Protein AF-A0A5N7DK10-F1 (afdb_monomer_lite)

Radius of gyration: 20.35 Å; chains: 1; bounding box: 41×40×75 Å

Organism: NCBI:txid1506151

Secondary structure (DSSP, 8-state):
-----------------PPPHHHHEEEEEEETTEEEEEEESSTTSPEEEEEEEGGGTEEEETTEEEES---TTS----PPP----GGGTEEEETTEEEEPP------

Sequence (107 aa):
MRYQALSLALLGLGKSYAAHFSDTCNSFDLQGSLLMAKCSKSPNGYYYDTVVDLNKCVGNKDGVLIRGCMCYGTKGVLAPSSVLNLDDFISNQGGTLTCDQEVQVAP

Foldseek 3Di:
DDDDPPDDDPPPPPPPPQDQQVQFWAPWDDDPQKTWIFGALDPPGGTDIEIDRNLQFWEADQQDTDGHHPPPPDPHDPHDDDDDDCSVFWGQHSNYIDGDDDPPPDD

InterPro domains:
  IPR011058 Cyanovirin-N [PF08881] (21-65)
  IPR036673 Cyanovirin-N superfamily [G3DSA:2.30.60.10] (19-105)
  IPR036673 Cyanovirin-N superfamily [SSF51322] (19-99)

pLDDT: mean 77.54, std 18.31, range [36.25, 98.38]

Structure (mmCIF, N/CA/C/O backbone):
data_AF-A0A5N7DK10-F1
#
_entry.id   AF-A0A5N7DK10-F1
#
loop_
_atom_site.group_PDB
_atom_site.id
_atom_site.type_symbol
_atom_site.label_atom_id
_atom_site.label_alt_id
_atom_site.label_comp_id
_atom_site.label_asym_id
_atom_site.label_entity_id
_atom_site.label_seq_id
_atom_site.pdbx_PDB_ins_code
_atom_site.Cartn_x
_atom_site.Cartn_y
_atom_site.Cartn_z
_atom_site.occupancy
_atom_site.B_iso_or_equiv
_atom_site.auth_seq_id
_atom_site.auth_comp_id
_atom_site.auth_asym_id
_atom_site.auth_atom_id
_atom_site.pdbx_PDB_model_num
ATOM 1 N N . MET A 1 1 ? -9.937 -26.782 -58.148 1.00 39.03 1 MET A N 1
ATOM 2 C CA . MET A 1 1 ? -9.047 -27.041 -56.996 1.00 39.03 1 MET A CA 1
ATOM 3 C C . MET A 1 1 ? -9.598 -26.288 -55.796 1.00 39.03 1 MET A C 1
ATOM 5 O O . MET A 1 1 ? -9.836 -25.095 -55.913 1.00 39.03 1 MET A O 1
ATOM 9 N N . ARG A 1 2 ? -9.931 -27.002 -54.714 1.00 56.88 2 ARG A N 1
ATOM 10 C CA . ARG A 1 2 ? -10.558 -26.473 -53.493 1.00 56.88 2 ARG A CA 1
ATOM 11 C C . ARG A 1 2 ? -9.495 -26.379 -52.397 1.00 56.88 2 ARG A C 1
ATOM 13 O O . ARG A 1 2 ? -8.965 -27.414 -52.022 1.00 56.88 2 ARG A O 1
ATOM 20 N N . TYR A 1 3 ? -9.268 -25.188 -51.853 1.00 49.59 3 TYR A N 1
ATOM 21 C CA . TYR A 1 3 ? -8.697 -25.008 -50.517 1.00 49.59 3 TYR A CA 1
ATOM 22 C C . TYR A 1 3 ? -9.501 -23.910 -49.824 1.00 49.59 3 TYR A C 1
ATOM 24 O O . TYR A 1 3 ? -9.336 -22.727 -50.103 1.00 49.59 3 TYR A O 1
ATOM 32 N N . GLN A 1 4 ? -10.453 -24.324 -48.990 1.00 51.97 4 GLN A N 1
ATOM 33 C CA . GLN A 1 4 ? -11.143 -23.421 -48.078 1.00 51.97 4 GLN A CA 1
ATOM 34 C C . GLN A 1 4 ? -10.188 -23.139 -46.918 1.00 51.97 4 GLN A C 1
ATOM 36 O O . GLN A 1 4 ? -9.851 -24.049 -46.164 1.00 51.97 4 GLN A O 1
ATOM 41 N N . ALA A 1 5 ? -9.729 -21.896 -46.792 1.00 54.00 5 ALA A N 1
ATO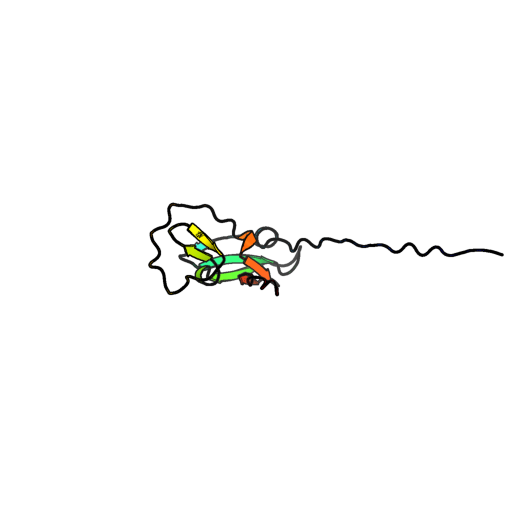M 42 C CA . ALA A 1 5 ? -9.016 -21.454 -45.605 1.00 54.00 5 ALA A CA 1
ATOM 43 C C . ALA A 1 5 ? -10.041 -21.263 -44.478 1.00 54.00 5 ALA A C 1
ATOM 45 O O . ALA A 1 5 ? -10.779 -20.280 -44.456 1.00 54.00 5 ALA A O 1
ATOM 46 N N . LEU A 1 6 ? -10.122 -22.236 -43.568 1.00 56.75 6 LEU A N 1
ATOM 47 C CA . LEU A 1 6 ? -10.778 -22.057 -42.276 1.00 56.75 6 LEU A CA 1
ATOM 48 C C . LEU A 1 6 ? -9.913 -21.107 -41.440 1.00 56.75 6 LEU A C 1
ATOM 50 O O . LEU A 1 6 ? -8.901 -21.508 -40.866 1.00 56.75 6 LEU A O 1
ATOM 54 N N . SER A 1 7 ? -10.301 -19.839 -41.380 1.00 59.97 7 SER A N 1
ATOM 55 C CA . SER A 1 7 ? -9.745 -18.898 -40.413 1.00 59.97 7 SER A CA 1
ATOM 56 C C . SER A 1 7 ? -10.357 -19.198 -39.043 1.00 59.97 7 SER A C 1
ATOM 58 O O . SER A 1 7 ? -11.505 -18.851 -38.773 1.00 59.97 7 SER A O 1
ATOM 60 N N . LEU A 1 8 ? -9.597 -19.888 -38.191 1.00 56.38 8 LEU A N 1
ATOM 61 C CA . LEU A 1 8 ? -9.899 -20.057 -36.770 1.00 56.38 8 LEU A CA 1
ATOM 62 C C . LEU A 1 8 ? -9.961 -18.676 -36.108 1.00 56.38 8 LEU A C 1
ATOM 64 O O . LEU A 1 8 ? -8.945 -17.993 -35.980 1.00 56.38 8 LEU A O 1
ATOM 68 N N . ALA A 1 9 ? -11.154 -18.267 -35.681 1.00 59.16 9 ALA A N 1
ATOM 69 C CA . ALA A 1 9 ? -11.315 -17.142 -34.775 1.00 59.16 9 ALA A CA 1
ATOM 70 C C . ALA A 1 9 ? -10.704 -17.529 -33.419 1.00 59.16 9 ALA A C 1
ATOM 72 O O . ALA A 1 9 ? -11.282 -18.309 -32.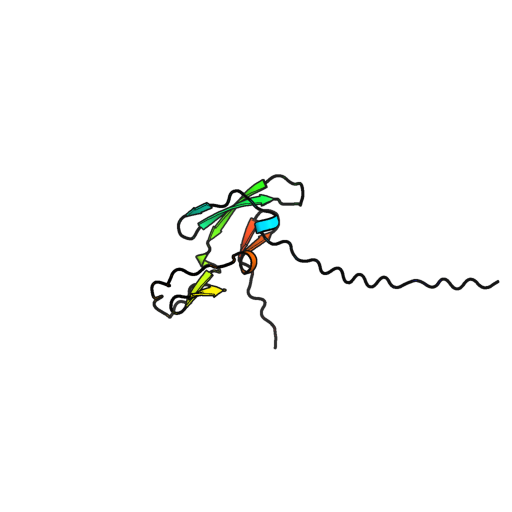662 1.00 59.16 9 ALA A O 1
ATOM 73 N N . LEU A 1 10 ? -9.513 -17.009 -33.121 1.00 54.66 10 LEU A N 1
ATOM 74 C CA . LEU A 1 10 ? -8.935 -17.082 -31.785 1.00 54.66 10 LEU A CA 1
ATOM 75 C C . LEU A 1 10 ? -9.717 -16.125 -30.881 1.00 54.66 10 LEU A C 1
ATOM 77 O O . LEU A 1 10 ? -9.442 -14.929 -30.826 1.00 54.66 10 LEU A O 1
ATOM 81 N N . LEU A 1 11 ? -10.709 -16.667 -30.173 1.00 57.84 11 LEU A N 1
ATOM 82 C CA . LEU A 1 11 ? -11.309 -16.031 -29.005 1.00 57.84 11 LEU A CA 1
ATOM 83 C C . LEU A 1 11 ? -10.247 -15.973 -27.902 1.00 57.84 11 LEU A C 1
ATOM 85 O O . LEU A 1 11 ? -10.160 -16.847 -27.042 1.00 57.84 11 LEU A O 1
ATOM 89 N N . GLY A 1 12 ? -9.403 -14.946 -27.955 1.00 53.75 1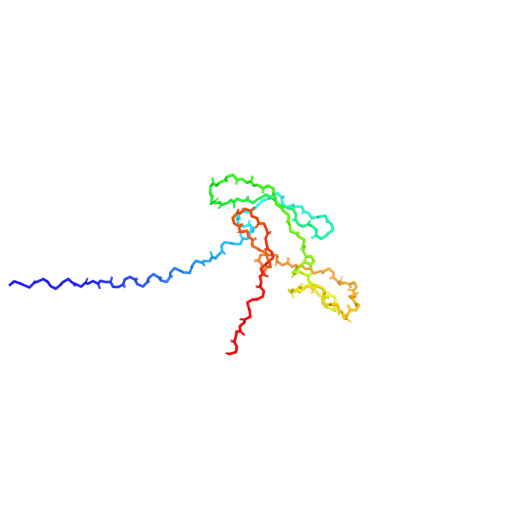2 GLY A N 1
ATOM 90 C CA . GLY A 1 12 ? -8.525 -14.583 -26.857 1.00 53.75 12 GLY A CA 1
ATOM 91 C C . GLY A 1 12 ? -9.353 -14.036 -25.700 1.00 53.75 12 GLY A C 1
ATOM 92 O O . GLY A 1 12 ? -9.443 -12.828 -25.524 1.00 53.75 12 GLY A O 1
ATOM 93 N N . LEU A 1 13 ? -9.940 -14.915 -24.886 1.00 57.06 13 LEU A N 1
ATOM 94 C CA . LEU A 1 13 ? -10.383 -14.571 -23.533 1.00 57.06 13 LEU A CA 1
ATOM 95 C C . LEU A 1 13 ? -9.149 -14.488 -22.625 1.00 57.06 13 LEU A C 1
ATOM 97 O O . LEU A 1 13 ? -8.984 -15.262 -21.684 1.00 57.06 13 LEU A O 1
ATOM 101 N N . GLY A 1 14 ? -8.245 -13.561 -22.934 1.00 46.44 14 GLY A N 1
ATOM 102 C CA . GLY A 1 14 ? -7.219 -13.158 -21.989 1.00 46.44 14 GLY A CA 1
ATOM 103 C C . GLY A 1 14 ? -7.905 -12.372 -20.884 1.00 46.44 14 GLY A C 1
ATOM 104 O O . GLY A 1 14 ? -8.147 -11.180 -21.043 1.00 46.44 14 GLY A O 1
ATOM 105 N N . LYS A 1 15 ? -8.238 -13.023 -19.764 1.00 43.47 15 LYS A N 1
ATOM 106 C CA . LYS A 1 15 ? -8.452 -12.295 -18.512 1.00 43.47 15 LYS A CA 1
ATOM 107 C C . LYS A 1 15 ? -7.107 -11.668 -18.160 1.00 43.47 15 LYS A C 1
ATOM 109 O O . LYS A 1 15 ? -6.256 -12.333 -17.577 1.00 43.47 15 LYS A O 1
ATOM 114 N N . SER A 1 16 ? -6.877 -10.421 -18.566 1.00 49.12 16 SER A N 1
ATOM 115 C CA . SER A 1 16 ? -5.821 -9.624 -17.958 1.00 49.12 16 SER A CA 1
ATOM 116 C C . SER A 1 16 ? -6.267 -9.388 -16.522 1.00 49.12 16 SER A C 1
ATOM 118 O O . SER A 1 16 ? -7.070 -8.496 -16.251 1.00 49.12 16 SER A O 1
ATOM 120 N N . TYR A 1 17 ? -5.825 -10.243 -15.606 1.00 49.28 17 TYR A N 1
ATOM 121 C CA . TYR A 1 17 ? -5.829 -9.867 -14.206 1.00 49.28 17 TYR A CA 1
ATOM 122 C C . TYR A 1 17 ? -4.909 -8.653 -14.140 1.00 49.28 17 TYR A C 1
ATOM 124 O O . TYR A 1 17 ? -3.721 -8.762 -14.451 1.00 49.28 17 TYR A O 1
ATOM 132 N N . ALA A 1 18 ? -5.478 -7.473 -13.888 1.00 59.91 18 ALA A N 1
ATOM 133 C CA . ALA A 1 18 ? -4.663 -6.338 -13.497 1.00 59.91 18 ALA A CA 1
ATOM 134 C C . ALA A 1 18 ? -3.833 -6.831 -12.308 1.00 59.91 18 ALA A C 1
ATOM 136 O O . ALA A 1 18 ? -4.407 -7.330 -11.341 1.00 59.91 18 ALA A O 1
ATOM 137 N N . ALA A 1 19 ? -2.508 -6.825 -12.447 1.00 69.25 19 ALA A N 1
ATOM 138 C CA . ALA A 1 19 ? -1.632 -7.262 -11.371 1.00 69.25 19 ALA A CA 1
ATOM 139 C C . ALA A 1 19 ? -1.932 -6.413 -10.134 1.00 69.25 19 ALA A C 1
ATOM 141 O O . ALA A 1 19 ? -2.134 -5.197 -10.258 1.00 69.25 19 ALA A O 1
ATOM 142 N N . HIS A 1 20 ? -1.977 -7.044 -8.964 1.00 90.62 20 HIS A N 1
ATOM 143 C CA . HIS A 1 20 ? -2.159 -6.301 -7.729 1.00 90.62 20 HIS A CA 1
ATOM 144 C C . HIS A 1 20 ? -0.935 -5.408 -7.495 1.00 90.62 20 HIS A C 1
ATOM 146 O O . HIS A 1 20 ? 0.161 -5.659 -8.015 1.00 90.62 20 HIS A O 1
ATOM 152 N N . PHE A 1 21 ? -1.092 -4.318 -6.737 1.00 93.38 21 PHE A N 1
ATOM 153 C CA . PHE A 1 21 ? 0.061 -3.456 -6.469 1.00 93.38 21 PHE A CA 1
ATOM 154 C C . PHE A 1 21 ? 1.144 -4.227 -5.698 1.00 93.38 21 PHE A C 1
ATOM 156 O O . PHE A 1 21 ? 2.327 -4.012 -5.958 1.00 93.38 21 PHE A O 1
ATOM 163 N N . SER A 1 22 ? 0.758 -5.171 -4.830 1.00 94.94 22 SER A N 1
ATOM 164 C CA . SER A 1 22 ? 1.680 -6.046 -4.099 1.00 94.94 22 SER A CA 1
ATOM 165 C C . SER A 1 22 ? 2.570 -6.906 -5.007 1.00 94.94 22 SER A C 1
ATOM 167 O O . SER A 1 22 ? 3.708 -7.189 -4.637 1.00 94.94 22 SER A O 1
ATOM 169 N N . ASP A 1 23 ? 2.122 -7.236 -6.225 1.00 93.06 23 ASP A N 1
ATOM 170 C CA . ASP A 1 23 ? 2.904 -8.002 -7.208 1.00 93.06 23 ASP A CA 1
ATOM 171 C C . ASP A 1 23 ? 4.015 -7.166 -7.866 1.00 93.06 23 ASP A C 1
ATOM 173 O O . ASP A 1 23 ? 4.986 -7.701 -8.405 1.00 93.06 23 ASP A O 1
ATOM 177 N N . THR A 1 24 ? 3.857 -5.839 -7.886 1.00 93.69 24 THR A N 1
ATOM 178 C CA . THR A 1 24 ? 4.702 -4.917 -8.671 1.00 93.69 24 THR A CA 1
ATOM 179 C C . THR A 1 24 ? 5.354 -3.819 -7.831 1.00 93.69 24 THR A C 1
ATOM 181 O O . THR A 1 24 ? 6.056 -2.952 -8.368 1.00 93.69 24 THR A O 1
ATOM 184 N N . CYS A 1 25 ? 5.161 -3.871 -6.515 1.00 95.38 25 CYS A N 1
ATOM 185 C CA . CYS A 1 25 ? 5.743 -2.975 -5.530 1.00 95.38 25 CYS A CA 1
ATOM 186 C C . CYS A 1 25 ? 6.430 -3.767 -4.409 1.00 95.38 25 CYS A C 1
ATOM 188 O O . CYS A 1 25 ? 6.138 -4.934 -4.170 1.00 95.38 25 CYS A O 1
ATOM 190 N N . ASN A 1 26 ? 7.363 -3.131 -3.708 1.00 95.56 26 ASN A N 1
ATOM 191 C CA . ASN A 1 26 ? 8.057 -3.685 -2.549 1.00 95.56 26 ASN A CA 1
ATOM 192 C C . ASN A 1 26 ? 8.438 -2.574 -1.555 1.00 95.56 26 ASN A C 1
ATOM 194 O O . ASN A 1 26 ? 8.077 -1.412 -1.743 1.00 95.56 26 ASN A O 1
ATOM 198 N N . SER A 1 27 ? 9.161 -2.934 -0.486 1.00 96.56 27 SER A N 1
ATOM 199 C CA . SER A 1 27 ? 9.627 -1.993 0.548 1.00 96.56 27 SER A CA 1
ATOM 200 C C . SER A 1 27 ? 8.492 -1.158 1.156 1.00 96.56 27 SER A C 1
ATOM 202 O O . SER A 1 27 ? 8.590 0.064 1.239 1.00 96.56 27 SER A O 1
ATOM 204 N N . PHE A 1 28 ? 7.410 -1.832 1.552 1.00 97.25 28 PHE A N 1
ATOM 205 C CA . PHE A 1 28 ? 6.239 -1.198 2.151 1.00 97.25 28 PHE A CA 1
ATOM 206 C C . PHE A 1 28 ? 6.541 -0.660 3.554 1.00 97.25 28 PHE A C 1
ATOM 208 O O . PHE A 1 28 ? 7.092 -1.382 4.386 1.00 97.25 28 PHE A O 1
ATOM 215 N N . ASP A 1 29 ? 6.131 0.578 3.815 1.00 97.62 29 ASP A N 1
ATOM 216 C CA . ASP A 1 29 ? 6.136 1.212 5.134 1.00 97.62 29 ASP A CA 1
ATOM 217 C C . ASP A 1 29 ? 4.835 1.999 5.338 1.00 97.62 29 ASP A C 1
ATOM 219 O O . ASP A 1 29 ? 4.271 2.539 4.383 1.00 97.62 29 ASP A O 1
ATOM 223 N N . LEU A 1 30 ? 4.344 2.056 6.575 1.00 96.62 30 LEU A N 1
ATOM 224 C CA . LEU A 1 30 ? 3.103 2.748 6.921 1.00 96.62 30 LEU A CA 1
ATOM 225 C C . LEU A 1 30 ? 3.354 3.739 8.057 1.00 96.62 30 LEU A C 1
ATOM 227 O O . LEU A 1 30 ? 3.613 3.347 9.195 1.00 96.62 30 LEU A O 1
ATOM 231 N N . GLN A 1 31 ? 3.208 5.030 7.756 1.00 96.94 31 GLN A N 1
ATOM 232 C CA . GLN A 1 31 ? 3.361 6.118 8.722 1.00 96.94 31 GLN A CA 1
ATOM 233 C C . GLN A 1 31 ? 2.053 6.900 8.841 1.00 96.94 31 GLN A C 1
ATOM 235 O O . GLN A 1 31 ? 1.682 7.680 7.962 1.00 96.94 31 GLN A O 1
ATOM 240 N N . GLY A 1 32 ? 1.320 6.675 9.934 1.00 93.19 32 GLY A N 1
ATOM 241 C CA . GLY A 1 32 ? -0.046 7.184 10.060 1.00 93.19 32 GLY A CA 1
ATOM 242 C C . GLY A 1 32 ? -0.941 6.578 8.975 1.00 93.19 32 GLY A C 1
ATOM 243 O O . GLY A 1 32 ? -1.137 5.367 8.956 1.00 93.19 32 GLY A O 1
ATOM 244 N N . SER A 1 33 ? -1.467 7.410 8.073 1.00 92.12 33 SER A N 1
ATOM 245 C CA . SER A 1 33 ? -2.254 6.971 6.911 1.00 92.12 33 SER A CA 1
ATOM 246 C C . SER A 1 33 ? -1.451 6.914 5.607 1.00 92.12 33 SER A C 1
ATOM 248 O O 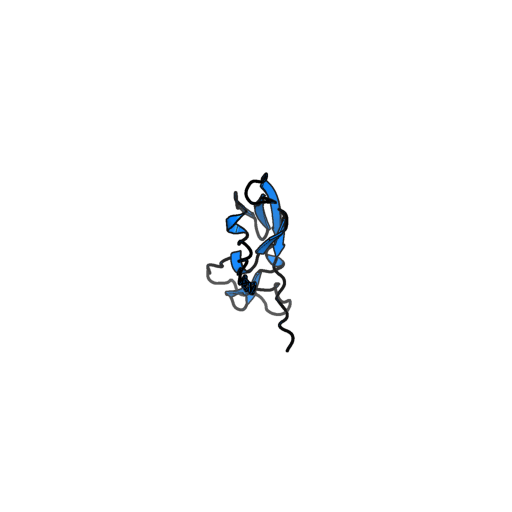. SER A 1 33 ? -2.012 6.583 4.567 1.00 92.12 33 SER A O 1
ATOM 250 N N . LEU A 1 34 ? -0.158 7.247 5.627 1.00 96.50 34 LEU A N 1
ATOM 251 C CA . LEU A 1 34 ? 0.679 7.270 4.430 1.00 96.50 34 LEU A CA 1
ATOM 252 C C . LEU A 1 34 ? 1.300 5.893 4.201 1.00 96.50 34 LEU A C 1
ATOM 254 O O . LEU A 1 34 ? 2.209 5.496 4.931 1.00 96.50 34 LEU A O 1
ATOM 258 N N . LEU A 1 35 ? 0.821 5.184 3.180 1.00 97.81 35 LEU A N 1
ATOM 259 C CA . LEU A 1 35 ? 1.462 3.973 2.682 1.00 97.81 35 LEU A CA 1
ATOM 260 C C . LEU A 1 35 ? 2.555 4.371 1.692 1.00 97.81 35 LEU A C 1
ATOM 262 O O . LEU A 1 35 ? 2.275 4.911 0.619 1.00 97.81 35 LEU A O 1
ATOM 266 N N . MET A 1 36 ? 3.795 4.093 2.065 1.00 98.38 36 MET A N 1
ATOM 267 C CA . MET A 1 36 ? 4.984 4.293 1.250 1.00 98.38 36 MET A CA 1
ATOM 268 C C . MET A 1 36 ? 5.413 2.954 0.660 1.00 98.38 36 MET A C 1
ATOM 270 O O . MET A 1 36 ? 5.372 1.927 1.336 1.00 98.38 36 MET A O 1
ATOM 274 N N . ALA A 1 37 ? 5.830 2.958 -0.600 1.00 98.06 37 ALA A N 1
ATOM 275 C CA . ALA A 1 37 ? 6.371 1.777 -1.258 1.00 98.06 37 ALA A CA 1
ATOM 276 C C . ALA A 1 37 ? 7.341 2.172 -2.366 1.00 98.06 37 ALA A C 1
ATOM 278 O O . ALA A 1 37 ? 7.409 3.327 -2.788 1.00 98.06 37 ALA A O 1
ATOM 279 N N . LYS A 1 38 ? 8.037 1.173 -2.896 1.00 97.56 38 LYS A N 1
ATOM 280 C CA . LYS A 1 38 ? 8.772 1.275 -4.149 1.00 97.56 38 LYS A CA 1
ATOM 281 C C . LYS A 1 38 ? 8.040 0.476 -5.209 1.00 97.56 38 LYS A C 1
ATOM 283 O O . LYS A 1 38 ? 7.870 -0.725 -5.042 1.00 97.56 38 LYS A O 1
ATOM 288 N N . CYS A 1 39 ? 7.628 1.108 -6.301 1.00 95.94 39 CYS A N 1
ATOM 289 C CA . CYS A 1 39 ? 6.811 0.477 -7.337 1.00 95.94 39 CYS A CA 1
ATOM 290 C C . CYS A 1 39 ? 7.499 0.496 -8.697 1.00 95.94 39 CYS A C 1
ATOM 292 O O . CYS A 1 39 ? 8.147 1.478 -9.070 1.00 95.94 39 CYS A O 1
ATOM 294 N N . SER A 1 40 ? 7.352 -0.590 -9.452 1.00 94.19 40 SER A N 1
ATOM 295 C CA . SER A 1 40 ? 7.899 -0.678 -10.801 1.00 94.19 40 SER A CA 1
ATOM 296 C C . SER A 1 40 ? 6.905 -0.186 -11.847 1.00 94.19 40 SER A C 1
ATOM 298 O O . SER A 1 40 ? 5.702 -0.419 -11.750 1.00 94.19 40 SER A O 1
ATOM 300 N N . LYS A 1 41 ? 7.408 0.476 -12.893 1.00 90.62 41 LYS A N 1
ATOM 301 C CA . LYS A 1 41 ? 6.585 0.903 -14.042 1.00 90.62 41 LYS A CA 1
ATOM 302 C C . LYS A 1 41 ? 6.289 -0.233 -15.021 1.00 90.62 41 LYS A C 1
ATOM 304 O O . LYS A 1 41 ? 5.421 -0.091 -15.875 1.00 90.62 41 LYS A O 1
ATOM 309 N N . SER A 1 42 ? 7.059 -1.317 -14.957 1.00 86.00 42 SER A N 1
ATOM 310 C CA . SER A 1 42 ? 6.966 -2.455 -15.876 1.00 86.00 42 SER A CA 1
ATOM 311 C C . SER A 1 42 ? 7.531 -3.715 -15.211 1.00 86.00 42 SER A C 1
ATOM 313 O O . SER A 1 42 ? 8.364 -3.578 -14.323 1.00 86.00 42 SER A O 1
ATOM 315 N N . PRO A 1 43 ? 7.171 -4.935 -15.641 1.00 76.00 43 PRO A N 1
ATOM 316 C CA . PRO A 1 43 ? 7.537 -6.178 -14.944 1.00 76.00 43 PRO A CA 1
ATOM 317 C C . PRO A 1 43 ? 9.037 -6.407 -14.668 1.00 76.00 43 PRO A C 1
ATOM 319 O O . PRO A 1 43 ? 9.371 -7.193 -13.794 1.00 76.00 43 PRO A O 1
ATOM 322 N N . ASN A 1 44 ? 9.942 -5.711 -15.367 1.00 78.25 44 ASN A N 1
ATOM 323 C CA . ASN A 1 44 ? 11.397 -5.774 -15.156 1.00 78.25 44 ASN A CA 1
ATOM 324 C C . ASN A 1 44 ? 12.042 -4.378 -15.044 1.00 78.25 44 ASN A C 1
ATOM 326 O O . ASN A 1 44 ? 13.230 -4.205 -15.310 1.00 78.25 44 ASN A O 1
ATOM 330 N N . GLY A 1 45 ? 11.241 -3.356 -14.739 1.00 80.44 45 GLY A N 1
ATOM 331 C CA . GLY A 1 45 ? 11.694 -1.971 -14.662 1.00 80.44 45 GLY A CA 1
ATOM 332 C C . GLY A 1 45 ? 12.323 -1.615 -13.319 1.00 80.44 45 GLY A C 1
ATOM 333 O O . GLY A 1 45 ? 12.218 -2.352 -12.338 1.00 80.44 45 GLY A O 1
ATOM 334 N N . TYR A 1 46 ? 12.928 -0.429 -13.271 1.00 90.81 46 TYR A N 1
ATOM 335 C CA . TYR A 1 46 ? 13.355 0.181 -12.017 1.00 90.81 46 TYR A CA 1
ATOM 336 C C . TYR A 1 46 ? 12.165 0.452 -11.097 1.00 90.81 46 TYR A C 1
ATOM 338 O O . TYR A 1 46 ? 11.060 0.761 -11.551 1.00 90.81 46 TYR A O 1
ATOM 346 N N . TYR A 1 47 ? 12.438 0.369 -9.800 1.00 93.00 47 TYR A N 1
ATOM 347 C CA . TYR A 1 47 ? 11.497 0.706 -8.747 1.00 93.00 47 TYR A CA 1
ATOM 348 C C . TYR A 1 47 ? 11.670 2.166 -8.331 1.00 93.00 47 TYR A C 1
ATOM 350 O O . TYR A 1 47 ? 12.797 2.642 -8.179 1.00 93.00 47 TYR A O 1
ATOM 358 N N . TYR A 1 48 ? 10.553 2.857 -8.126 1.00 94.50 48 TYR A N 1
ATOM 359 C CA . TYR A 1 48 ? 10.509 4.266 -7.742 1.00 94.50 48 TYR A CA 1
ATOM 360 C C . TYR A 1 48 ? 9.736 4.430 -6.441 1.00 94.50 48 TYR A C 1
ATOM 362 O O . TYR A 1 48 ? 8.711 3.774 -6.258 1.00 94.50 48 TYR A O 1
ATOM 370 N N . ASP A 1 49 ? 10.216 5.310 -5.563 1.00 97.62 49 ASP A N 1
ATOM 371 C CA . ASP A 1 49 ? 9.500 5.667 -4.341 1.00 97.62 49 ASP A CA 1
ATOM 372 C C . ASP A 1 49 ? 8.159 6.324 -4.686 1.00 97.62 49 ASP A C 1
ATOM 374 O O . ASP A 1 49 ? 8.069 7.209 -5.542 1.00 97.62 49 ASP A O 1
ATOM 378 N N . THR A 1 50 ? 7.105 5.889 -4.009 1.00 97.62 50 THR A N 1
ATOM 379 C CA . THR A 1 50 ? 5.753 6.408 -4.180 1.00 97.62 50 THR A CA 1
ATOM 380 C C . THR A 1 50 ? 4.993 6.338 -2.859 1.00 97.62 50 THR A C 1
ATOM 382 O O . THR A 1 50 ? 5.327 5.556 -1.967 1.00 97.62 50 THR A O 1
ATOM 385 N N . VAL A 1 51 ? 3.987 7.198 -2.717 1.00 97.69 51 VAL A N 1
ATOM 386 C CA . VAL A 1 51 ? 3.191 7.328 -1.500 1.00 97.69 51 VAL A CA 1
ATOM 387 C C . VAL A 1 51 ? 1.724 7.512 -1.854 1.00 97.69 51 VAL A C 1
ATOM 389 O O . VAL A 1 51 ? 1.381 8.276 -2.758 1.00 97.69 51 VAL A O 1
ATOM 392 N N . VAL A 1 52 ? 0.855 6.845 -1.103 1.00 95.19 52 VAL A N 1
ATOM 393 C CA . VAL A 1 52 ? -0.590 7.063 -1.144 1.00 95.19 52 VAL A CA 1
ATOM 394 C C . VAL A 1 52 ? -1.110 7.297 0.269 1.00 95.19 52 VAL A C 1
ATOM 396 O O . VAL A 1 52 ? -0.722 6.617 1.215 1.00 95.19 52 VAL A O 1
ATOM 399 N N . ASP A 1 53 ? -1.984 8.289 0.415 1.00 94.19 53 ASP A N 1
ATOM 400 C CA . ASP A 1 53 ? -2.714 8.515 1.661 1.00 94.19 53 ASP A CA 1
ATOM 401 C C . ASP A 1 53 ? -3.959 7.625 1.678 1.00 94.19 53 ASP A C 1
ATOM 403 O O . ASP A 1 53 ? -4.892 7.843 0.899 1.00 94.19 53 ASP A O 1
ATOM 407 N N . LEU A 1 54 ? -3.968 6.630 2.563 1.00 92.38 54 LEU A N 1
ATOM 408 C CA . LEU A 1 54 ? -5.049 5.661 2.717 1.00 92.38 54 LEU A CA 1
ATOM 409 C C . LEU A 1 54 ? -6.369 6.316 3.122 1.00 92.38 54 LEU A C 1
ATOM 411 O O . LEU A 1 54 ? -7.417 5.784 2.771 1.00 92.38 54 LEU A O 1
ATOM 415 N N . ASN A 1 55 ? -6.362 7.501 3.747 1.00 88.75 55 ASN A N 1
ATOM 416 C CA . ASN A 1 55 ? -7.601 8.224 4.068 1.00 88.75 55 ASN A CA 1
ATOM 417 C C . ASN A 1 55 ? -8.425 8.587 2.817 1.00 88.75 55 ASN A C 1
ATOM 419 O O . ASN A 1 55 ? -9.603 8.934 2.924 1.00 88.75 55 ASN A O 1
ATOM 423 N N . LYS A 1 56 ? -7.822 8.508 1.622 1.00 88.50 56 LYS A N 1
ATOM 424 C CA . LYS A 1 56 ? -8.508 8.717 0.344 1.00 88.50 56 LYS A CA 1
ATOM 425 C C . LYS A 1 56 ? -9.417 7.550 -0.060 1.00 88.50 56 LYS A C 1
ATOM 427 O O . LYS A 1 56 ? -10.334 7.783 -0.843 1.00 88.50 56 LYS A O 1
ATOM 432 N N . CYS A 1 57 ? -9.180 6.328 0.426 1.00 89.69 57 CYS A N 1
ATOM 433 C CA . CYS A 1 57 ? -9.946 5.144 0.006 1.00 89.69 57 CYS A CA 1
ATOM 434 C C . CYS A 1 57 ? -10.187 4.068 1.069 1.00 89.69 57 CYS A C 1
ATOM 436 O O . CYS A 1 57 ? -10.911 3.110 0.788 1.00 89.69 57 CYS A O 1
ATOM 438 N N . VAL A 1 58 ? -9.633 4.218 2.269 1.00 88.56 58 VAL A N 1
ATOM 439 C CA . VAL A 1 58 ? -9.927 3.382 3.431 1.00 88.56 58 VAL A CA 1
ATOM 440 C C . VAL A 1 58 ? -10.663 4.232 4.461 1.00 88.56 58 VAL A C 1
ATOM 442 O O . VAL A 1 58 ? -10.147 5.233 4.959 1.00 88.56 58 VAL A O 1
ATOM 445 N N . GLY A 1 59 ? -11.883 3.816 4.783 1.00 84.94 59 GLY A N 1
ATOM 446 C CA . GLY A 1 59 ? -12.741 4.442 5.779 1.00 84.94 59 GLY A CA 1
ATOM 447 C C . GLY A 1 59 ? -12.965 3.521 6.971 1.00 84.94 59 GLY A C 1
ATOM 448 O O . GLY A 1 59 ? -12.664 2.331 6.923 1.00 84.94 59 GLY A O 1
ATOM 449 N N . ASN A 1 60 ? -13.537 4.065 8.043 1.00 80.31 60 ASN A N 1
ATOM 450 C CA . ASN A 1 60 ? -13.984 3.298 9.203 1.00 80.31 60 ASN A CA 1
ATOM 451 C C . ASN A 1 60 ? -15.494 3.486 9.377 1.00 80.31 60 ASN A C 1
ATOM 453 O O . ASN A 1 60 ? -15.959 4.610 9.584 1.00 80.31 60 ASN A O 1
ATOM 457 N N . LYS A 1 61 ? -16.244 2.385 9.318 1.00 78.69 61 LYS A N 1
ATOM 458 C CA . LYS A 1 61 ? -17.681 2.341 9.586 1.00 78.69 61 LYS A CA 1
ATOM 459 C C . LYS A 1 61 ? -17.938 1.404 10.756 1.00 78.69 61 LYS A C 1
ATOM 461 O O . LYS A 1 61 ? -17.702 0.206 10.646 1.00 78.69 61 LYS A O 1
ATOM 466 N N . ASP A 1 62 ? -18.400 1.970 11.868 1.00 76.88 62 ASP A N 1
ATOM 467 C CA . ASP A 1 62 ? -18.768 1.230 13.084 1.00 76.88 62 ASP A CA 1
ATOM 468 C C . ASP A 1 62 ? -17.667 0.284 13.597 1.00 76.88 62 ASP A C 1
ATOM 470 O O . ASP A 1 62 ? -17.933 -0.777 14.156 1.00 76.88 62 ASP A O 1
ATOM 474 N N . GLY A 1 63 ? -16.405 0.677 13.407 1.00 76.56 63 GLY A N 1
ATOM 475 C CA . GLY A 1 63 ? -15.251 -0.102 13.821 1.00 76.56 63 GLY A CA 1
ATOM 476 C C . GLY A 1 63 ? -14.774 -1.145 12.806 1.00 76.56 63 GLY A C 1
ATOM 477 O O . GLY A 1 63 ? -13.982 -2.018 13.147 1.00 76.56 63 GLY A O 1
ATOM 478 N N . VAL A 1 64 ? -15.228 -1.070 11.558 1.00 79.12 64 VAL A N 1
ATOM 479 C CA . VAL A 1 64 ? -14.762 -1.927 10.464 1.00 79.12 64 VAL A CA 1
ATOM 480 C C . VAL A 1 64 ? -14.100 -1.059 9.404 1.00 79.12 64 VAL A C 1
ATOM 482 O O . VAL A 1 64 ? -14.679 -0.061 8.964 1.00 79.12 64 VAL A O 1
ATOM 485 N N . LEU A 1 65 ? -12.887 -1.434 8.990 1.00 84.06 65 LEU A N 1
ATOM 486 C CA . LEU A 1 65 ? -12.229 -0.793 7.856 1.00 84.06 65 LEU A CA 1
ATOM 487 C C . LEU A 1 65 ? -12.918 -1.217 6.555 1.00 84.06 65 LEU A C 1
ATOM 489 O O . LEU A 1 65 ? -13.083 -2.406 6.292 1.00 84.06 65 LEU A O 1
ATOM 493 N N . ILE A 1 66 ? -13.338 -0.240 5.756 1.00 84.25 66 ILE A N 1
ATOM 494 C CA . ILE A 1 66 ? -14.117 -0.442 4.528 1.00 84.25 66 ILE A CA 1
ATOM 495 C C . ILE A 1 66 ? -13.561 0.388 3.374 1.00 84.25 66 ILE A C 1
ATOM 497 O O . ILE A 1 66 ? -12.790 1.326 3.587 1.00 84.25 66 ILE A O 1
ATOM 501 N N . ARG A 1 67 ? -13.987 0.068 2.145 1.00 85.19 67 ARG A N 1
ATOM 502 C CA . ARG A 1 67 ? -13.690 0.890 0.963 1.00 85.19 67 ARG A CA 1
ATOM 503 C C . ARG A 1 67 ? -14.454 2.203 1.040 1.00 85.19 67 ARG A C 1
ATOM 505 O O . ARG A 1 67 ? -15.633 2.216 1.382 1.00 85.19 67 ARG A O 1
ATOM 512 N N . GLY A 1 68 ? -13.765 3.286 0.704 1.00 75.75 68 GLY A N 1
ATOM 513 C CA . GLY A 1 68 ? -14.309 4.636 0.658 1.00 75.75 68 GLY A CA 1
ATOM 514 C C . GLY A 1 68 ? -13.507 5.607 1.512 1.00 75.75 68 GLY A C 1
ATOM 515 O O . GLY A 1 68 ? -12.614 5.228 2.263 1.00 75.75 68 GLY A O 1
ATOM 516 N N . CYS A 1 69 ? -13.812 6.891 1.388 1.00 68.12 69 CYS A N 1
ATOM 517 C CA . CYS A 1 69 ? -13.261 7.889 2.293 1.00 68.12 69 CYS A CA 1
ATOM 518 C C . CYS A 1 69 ? -13.909 7.770 3.683 1.00 68.12 69 CYS A C 1
ATOM 520 O O . CYS A 1 69 ? -14.956 7.140 3.857 1.00 68.12 69 CYS A O 1
ATOM 522 N N . MET A 1 70 ? -13.318 8.417 4.690 1.00 57.81 70 MET A N 1
ATOM 523 C CA . MET A 1 70 ? -14.050 8.728 5.919 1.00 57.81 70 MET A CA 1
ATOM 524 C C . MET A 1 70 ? -15.282 9.563 5.551 1.00 57.81 70 MET A C 1
ATOM 526 O O . MET A 1 70 ? -15.183 10.771 5.341 1.00 57.81 70 MET A O 1
ATOM 530 N N . CYS A 1 71 ? -16.450 8.930 5.453 1.00 53.50 71 CYS A N 1
ATOM 531 C CA . CYS A 1 71 ? -17.703 9.637 5.245 1.00 53.50 71 CYS A CA 1
ATOM 532 C C . CYS A 1 71 ? -17.912 10.598 6.424 1.00 53.50 71 CYS A C 1
ATOM 534 O O . CYS A 1 71 ? -18.148 10.167 7.556 1.00 53.50 71 CYS A O 1
ATOM 536 N N . TYR A 1 72 ? -17.789 11.904 6.160 1.00 48.50 72 TYR A N 1
ATOM 537 C CA . TYR A 1 72 ? -18.064 12.982 7.108 1.00 48.50 72 TYR A CA 1
ATOM 538 C C . TYR A 1 72 ? -19.520 12.877 7.585 1.00 48.50 72 TYR A C 1
ATOM 540 O O . TYR A 1 72 ? -20.431 13.406 6.956 1.00 48.50 72 TYR A O 1
ATOM 548 N N . GLY A 1 73 ? -19.763 12.155 8.678 1.00 51.59 73 GLY A N 1
ATOM 549 C CA . GLY A 1 73 ? -21.116 11.993 9.211 1.00 51.59 73 GLY A CA 1
ATOM 550 C C . GLY A 1 73 ? -21.225 11.058 10.409 1.00 51.59 73 GLY A C 1
ATOM 551 O O . GLY A 1 73 ? -22.026 11.310 11.304 1.00 51.59 73 GLY A O 1
ATOM 552 N N . THR A 1 74 ? -20.385 10.029 10.493 1.00 53.78 74 THR A N 1
ATOM 553 C CA . THR A 1 74 ? -20.347 9.127 11.651 1.00 53.78 74 THR A CA 1
ATOM 554 C C . THR A 1 74 ? -19.069 9.361 12.444 1.00 53.78 74 THR A C 1
ATOM 556 O O . THR A 1 74 ? -17.971 9.298 11.894 1.00 53.78 74 THR A O 1
ATOM 559 N N . LYS A 1 75 ? -19.191 9.637 13.750 1.00 59.19 75 LYS A N 1
ATOM 560 C CA . LYS A 1 75 ? -18.047 9.588 14.668 1.00 59.19 75 LYS A CA 1
ATOM 561 C C . LYS A 1 75 ? -17.512 8.158 14.630 1.00 59.19 75 LYS A C 1
ATOM 563 O O . LYS A 1 75 ? -18.162 7.263 15.161 1.00 59.19 75 LYS A O 1
ATOM 568 N N . GLY A 1 76 ? -16.383 7.942 13.956 1.00 55.53 76 GLY A N 1
ATOM 569 C CA . GLY A 1 76 ? -15.731 6.638 13.935 1.00 55.53 76 GLY A CA 1
ATOM 570 C C . GLY A 1 76 ? -15.485 6.180 15.370 1.00 55.53 76 GLY A C 1
ATOM 571 O O . GLY A 1 76 ? -14.898 6.912 16.167 1.00 55.53 76 GLY A O 1
ATOM 572 N N . VAL A 1 77 ? -15.977 4.996 15.718 1.00 64.12 77 VAL A N 1
ATOM 573 C CA . VAL A 1 77 ? -15.562 4.310 16.944 1.00 64.12 77 VAL A CA 1
ATOM 574 C C . VAL A 1 77 ? -14.182 3.714 16.671 1.00 64.12 77 VAL A C 1
ATOM 576 O O . VAL A 1 77 ? -13.879 3.368 15.525 1.00 64.12 77 VAL A O 1
ATOM 579 N N . LEU A 1 78 ? -13.327 3.607 17.694 1.00 62.88 78 LEU A N 1
ATOM 580 C CA . LEU A 1 78 ? -12.094 2.831 17.565 1.00 62.88 78 LEU A CA 1
ATOM 581 C C . LEU A 1 78 ? -12.461 1.426 17.082 1.00 62.88 78 LEU A C 1
ATOM 583 O O . LEU A 1 78 ? -13.168 0.689 17.769 1.00 62.88 78 LEU A O 1
ATOM 587 N N . ALA A 1 79 ? -12.019 1.103 15.872 1.00 59.47 79 ALA A N 1
ATOM 588 C CA . ALA A 1 79 ? -12.227 -0.201 15.286 1.00 59.47 79 ALA A CA 1
ATOM 589 C C . ALA A 1 79 ? -11.514 -1.261 16.126 1.00 59.47 79 ALA A C 1
ATOM 591 O O . ALA A 1 79 ? -10.349 -1.043 16.477 1.00 59.47 79 ALA A O 1
ATOM 592 N N . PRO A 1 80 ? -12.141 -2.411 16.440 1.00 65.25 80 PRO A N 1
ATOM 593 C CA . PRO A 1 80 ? -11.352 -3.594 16.744 1.00 65.25 80 PRO A CA 1
ATOM 594 C C . PRO A 1 80 ? -10.334 -3.815 15.620 1.00 65.25 80 PRO A C 1
ATOM 596 O O . PRO A 1 80 ? -10.620 -3.563 14.446 1.00 65.25 80 PRO A O 1
ATOM 599 N N . SER A 1 81 ? -9.137 -4.279 15.981 1.00 65.88 81 SER A N 1
ATOM 600 C CA . SER A 1 81 ? -8.106 -4.620 15.004 1.00 65.88 81 SER A CA 1
ATOM 601 C C . SER A 1 81 ? -8.699 -5.550 13.943 1.00 65.88 81 SER A C 1
ATOM 603 O O . SER A 1 81 ? -9.154 -6.649 14.258 1.00 65.88 81 SER A O 1
ATOM 605 N N . SER A 1 82 ? -8.713 -5.097 12.692 1.00 74.06 82 SER A N 1
ATOM 606 C CA . SER A 1 82 ? -9.161 -5.875 11.538 1.00 74.06 82 SER A CA 1
ATOM 607 C C . SER A 1 82 ? -8.038 -5.938 10.513 1.00 74.06 82 SER A C 1
ATOM 609 O O . SER A 1 82 ? -7.257 -4.998 10.368 1.00 74.06 82 SER A O 1
ATOM 611 N N . VAL A 1 83 ? -7.927 -7.080 9.836 1.00 82.50 83 VAL A N 1
ATOM 612 C CA . VAL A 1 83 ? -7.008 -7.241 8.709 1.00 82.50 83 VAL A CA 1
ATOM 613 C C . VAL A 1 83 ? -7.740 -6.786 7.455 1.00 82.50 83 VAL A C 1
ATOM 615 O O . VAL A 1 83 ? -8.827 -7.282 7.163 1.00 82.50 83 VAL A O 1
ATOM 618 N N . LEU A 1 84 ? -7.134 -5.853 6.725 1.00 87.44 84 LEU A N 1
ATOM 619 C CA . LEU A 1 84 ? -7.629 -5.372 5.444 1.00 87.44 84 LEU A CA 1
ATOM 620 C C . LEU A 1 84 ? -6.626 -5.729 4.349 1.00 87.44 84 LEU A C 1
ATOM 622 O O . LEU A 1 84 ? -5.444 -5.409 4.476 1.00 87.44 84 LEU A O 1
ATOM 626 N N . ASN A 1 85 ? -7.096 -6.360 3.273 1.00 91.12 85 ASN A N 1
ATOM 627 C CA . ASN A 1 85 ? -6.276 -6.568 2.089 1.00 91.12 85 ASN A CA 1
ATOM 628 C C . ASN A 1 85 ? -6.304 -5.311 1.210 1.00 91.12 85 ASN A C 1
ATOM 630 O O . ASN A 1 85 ? -7.339 -4.977 0.640 1.00 91.12 85 ASN A O 1
ATOM 634 N N . LEU A 1 86 ? -5.176 -4.607 1.104 1.00 92.88 86 LEU A N 1
ATOM 635 C CA . LEU A 1 86 ? -5.085 -3.364 0.329 1.00 92.88 86 LEU A CA 1
ATOM 636 C C . LEU A 1 86 ? -4.997 -3.603 -1.183 1.00 92.88 86 LEU A C 1
ATOM 638 O O . LEU A 1 86 ? -5.179 -2.657 -1.948 1.00 92.88 86 LEU A O 1
ATOM 642 N N . ASP A 1 87 ? -4.776 -4.847 -1.618 1.00 93.56 87 ASP A N 1
ATOM 643 C CA . ASP A 1 87 ? -4.790 -5.221 -3.038 1.00 93.56 87 ASP A CA 1
ATOM 644 C C . ASP A 1 87 ? -6.162 -5.015 -3.690 1.00 93.56 87 ASP A C 1
ATOM 646 O O . ASP A 1 87 ? -6.257 -4.892 -4.910 1.00 93.56 87 ASP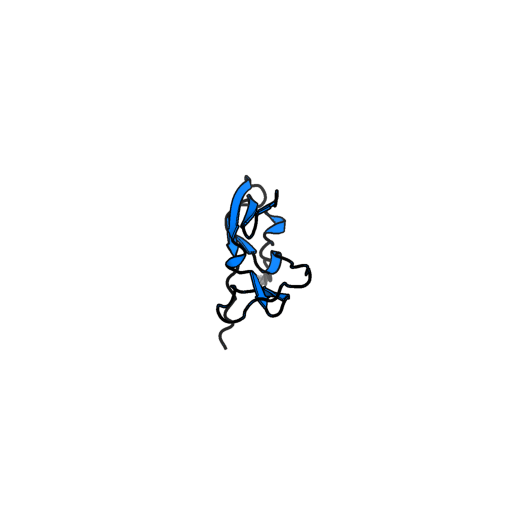 A O 1
ATOM 650 N N . ASP A 1 88 ? -7.208 -4.924 -2.865 1.00 89.69 88 ASP A N 1
ATOM 651 C CA . ASP A 1 88 ? -8.572 -4.608 -3.275 1.00 89.69 88 ASP A CA 1
ATOM 652 C C . ASP A 1 88 ? -8.864 -3.096 -3.234 1.00 89.69 88 ASP A C 1
ATOM 654 O O . ASP A 1 88 ? -10.018 -2.704 -3.345 1.00 89.69 88 ASP A O 1
ATOM 658 N N . PHE A 1 89 ? -7.893 -2.220 -2.966 1.00 91.06 89 PHE A N 1
ATOM 659 C CA . PHE A 1 89 ? -8.140 -0.788 -2.707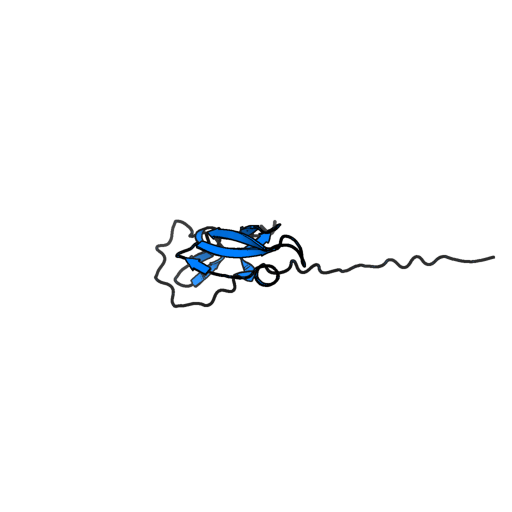 1.00 91.06 89 PHE A CA 1
ATOM 660 C C . PHE A 1 89 ? -7.157 0.124 -3.431 1.00 91.06 89 PHE A C 1
ATOM 662 O O . PHE A 1 89 ? -7.458 1.298 -3.658 1.00 91.06 89 PHE A O 1
ATOM 669 N N . ILE A 1 90 ? -5.972 -0.392 -3.738 1.00 93.06 90 ILE A N 1
ATOM 670 C CA . ILE A 1 90 ? -4.846 0.368 -4.254 1.00 93.06 90 ILE A CA 1
ATOM 671 C C . ILE A 1 90 ? -4.271 -0.376 -5.452 1.00 93.06 90 ILE A C 1
ATOM 673 O O . ILE A 1 90 ? -4.076 -1.589 -5.420 1.00 93.06 90 ILE A O 1
ATOM 677 N N . SER A 1 91 ? -3.915 0.380 -6.481 1.00 93.38 91 SER A N 1
ATOM 678 C CA . SER A 1 91 ? -3.214 -0.116 -7.657 1.00 93.38 91 SER A CA 1
ATOM 679 C C . SER A 1 91 ? -1.881 0.597 -7.858 1.00 93.38 91 SER A C 1
ATOM 681 O O . SER A 1 91 ? -1.673 1.740 -7.441 1.00 93.38 91 SER A O 1
ATOM 683 N N . ASN A 1 92 ? -0.965 -0.086 -8.543 1.00 92.75 92 ASN A N 1
ATOM 684 C CA . ASN A 1 92 ? 0.235 0.523 -9.099 1.00 92.75 92 ASN A CA 1
ATOM 685 C C . ASN A 1 92 ? -0.046 0.981 -10.538 1.00 92.75 92 ASN A C 1
ATOM 687 O O . ASN A 1 92 ? -0.110 0.169 -11.461 1.00 92.75 92 ASN A O 1
ATOM 691 N N . GLN A 1 93 ? -0.178 2.290 -10.744 1.00 91.25 93 GLN A N 1
ATOM 692 C CA . GLN A 1 93 ? -0.428 2.888 -12.054 1.00 91.25 93 GLN A CA 1
ATOM 693 C C . GLN A 1 93 ? 0.850 3.556 -12.561 1.00 91.25 93 GLN A C 1
ATOM 695 O O . GLN A 1 93 ? 1.208 4.660 -12.152 1.00 91.25 93 GLN A O 1
ATOM 700 N N . GLY A 1 94 ? 1.588 2.863 -13.433 1.00 88.81 94 GLY A N 1
ATOM 701 C CA . GLY A 1 94 ? 2.809 3.408 -14.035 1.00 88.81 94 GLY A CA 1
ATOM 702 C C . GLY A 1 94 ? 3.895 3.777 -13.015 1.00 88.81 94 GLY A C 1
ATOM 703 O O . GLY A 1 94 ? 4.607 4.766 -13.211 1.00 88.81 94 GLY A O 1
ATOM 704 N N . GLY A 1 95 ? 4.019 3.004 -11.930 1.00 91.94 95 GLY A N 1
ATOM 705 C CA . GLY A 1 95 ? 4.959 3.232 -10.827 1.00 91.94 95 GLY A CA 1
ATOM 706 C C . GLY A 1 95 ? 4.434 4.151 -9.722 1.00 91.94 95 GLY A C 1
ATOM 707 O O . GLY A 1 95 ? 5.210 4.529 -8.851 1.00 91.94 95 GLY A O 1
ATOM 708 N N . THR A 1 96 ? 3.158 4.542 -9.762 1.00 93.75 96 THR A N 1
ATOM 709 C CA . THR A 1 96 ? 2.534 5.407 -8.751 1.00 93.75 96 THR A CA 1
ATOM 710 C C . THR A 1 96 ? 1.406 4.674 -8.039 1.00 93.75 96 THR A C 1
ATOM 712 O O . THR A 1 96 ? 0.483 4.187 -8.695 1.00 93.75 96 THR A O 1
ATOM 715 N N . LEU A 1 97 ? 1.447 4.623 -6.703 1.00 94.31 97 LEU A N 1
ATOM 716 C CA . LEU A 1 97 ? 0.333 4.095 -5.916 1.00 94.31 97 LEU A CA 1
ATOM 717 C C . LEU A 1 97 ? -0.877 5.018 -6.023 1.00 94.31 97 LEU A C 1
ATOM 719 O O . LEU A 1 97 ? -0.783 6.225 -5.801 1.00 94.31 97 LEU A O 1
ATOM 723 N N . THR A 1 98 ? -2.024 4.433 -6.345 1.00 92.75 98 THR A N 1
ATOM 724 C CA . THR A 1 98 ? -3.278 5.160 -6.524 1.00 92.75 98 THR A CA 1
ATOM 725 C C . THR A 1 98 ? -4.407 4.387 -5.864 1.00 92.75 98 THR A C 1
ATOM 727 O O . THR A 1 98 ? -4.486 3.173 -6.005 1.00 92.75 98 THR A O 1
ATOM 730 N N . CYS A 1 99 ? -5.289 5.086 -5.153 1.00 91.25 99 CYS A N 1
ATOM 731 C CA . CYS A 1 99 ? -6.537 4.498 -4.680 1.00 91.25 99 CYS A CA 1
ATOM 732 C C . CYS A 1 99 ? -7.453 4.184 -5.867 1.00 91.25 99 CYS A C 1
ATOM 734 O O . CYS A 1 99 ? -7.753 5.073 -6.675 1.00 91.25 99 CYS A O 1
ATOM 736 N N . ASP A 1 100 ? -7.937 2.951 -5.936 1.00 87.44 100 ASP A N 1
ATOM 737 C CA . ASP A 1 100 ? -8.885 2.537 -6.958 1.00 87.44 100 ASP A CA 1
ATOM 738 C C . ASP A 1 100 ? -10.199 3.298 -6.792 1.00 87.44 100 ASP A C 1
ATOM 740 O O . ASP A 1 100 ? -10.732 3.444 -5.689 1.00 87.44 100 ASP A O 1
ATOM 744 N N . GLN A 1 101 ? -10.738 3.797 -7.904 1.00 71.44 101 GLN A N 1
ATOM 745 C CA . GLN A 1 101 ? -12.069 4.387 -7.895 1.00 71.44 101 GLN A CA 1
ATOM 746 C C . GLN A 1 101 ? -13.103 3.279 -7.677 1.00 71.44 101 GLN A C 1
ATOM 748 O O . GLN A 1 101 ? -12.976 2.167 -8.197 1.00 71.44 101 GLN A O 1
ATOM 753 N N . GLU A 1 102 ? -14.145 3.580 -6.906 1.00 59.00 102 GLU A N 1
ATOM 754 C CA . GLU A 1 102 ? -15.326 2.729 -6.857 1.00 59.00 102 GLU A CA 1
ATOM 755 C C . GLU A 1 102 ? -15.906 2.686 -8.275 1.00 59.00 102 GLU A C 1
ATOM 757 O O . GLU A 1 102 ? -16.269 3.722 -8.838 1.00 59.00 102 GLU A O 1
ATOM 762 N N . VAL A 1 103 ? -15.914 1.507 -8.903 1.00 54.56 103 VAL A N 1
ATOM 763 C CA . VAL A 1 103 ? -16.562 1.343 -10.203 1.00 54.56 103 VAL A CA 1
ATOM 764 C C . VAL A 1 103 ? -18.040 1.597 -9.958 1.00 54.56 103 VAL A C 1
ATOM 766 O O . VAL A 1 103 ? -18.727 0.751 -9.387 1.00 54.56 103 VAL A O 1
ATOM 769 N N . GLN A 1 104 ? -18.529 2.773 -10.350 1.00 42.28 104 GLN A N 1
ATOM 770 C CA . GLN A 1 104 ? -19.960 3.018 -10.399 1.00 42.28 104 GLN A CA 1
ATOM 771 C C . GLN A 1 104 ? -20.537 2.057 -11.433 1.00 42.28 104 GLN A C 1
ATOM 773 O O . GLN A 1 104 ? -20.427 2.275 -12.639 1.00 42.28 104 GLN A O 1
ATOM 778 N N . VAL A 1 105 ? -21.103 0.950 -10.954 1.00 44.69 105 VAL A N 1
ATOM 779 C CA . VAL A 1 105 ? -21.961 0.097 -11.766 1.00 44.69 105 VAL A CA 1
ATOM 780 C C . VAL A 1 105 ? -23.175 0.959 -12.088 1.00 44.69 105 VAL A C 1
ATOM 782 O O . VAL A 1 105 ? -24.019 1.200 -11.225 1.00 44.69 105 VAL A O 1
ATOM 785 N N . ALA A 1 106 ? -23.199 1.516 -13.299 1.00 36.25 106 ALA A N 1
ATOM 786 C CA . ALA A 1 106 ? -24.397 2.148 -13.824 1.00 36.25 106 ALA A CA 1
ATOM 787 C C . ALA A 1 106 ? -25.542 1.113 -13.787 1.00 36.25 106 ALA A C 1
ATOM 789 O O . ALA A 1 106 ? -25.277 -0.060 -14.073 1.00 36.25 106 ALA A O 1
ATOM 790 N N . PRO A 1 107 ? -26.758 1.516 -13.379 1.00 54.56 107 PRO A N 1
ATOM 791 C CA . PRO A 1 107 ? -27.905 0.617 -13.276 1.00 54.56 107 PRO A CA 1
ATOM 792 C C . PRO A 1 107 ? -28.278 -0.034 -14.613 1.00 54.56 107 PRO A C 1
ATOM 794 O O . PRO A 1 107 ? -28.041 0.591 -15.673 1.00 54.56 107 PRO A O 1
#